Protein AF-A0A259RXE6-F1 (afdb_monomer_lite)

Secondary structure (DSSP, 8-state):
------------TTSHHHHHHHHHHHHHHHHHHHHHHHHHHHHHHHHTTPPPP-TT-SSSTTHHHHHHHHTT-HHHHHHHHHHHHHHHHHHHHHHHH-SS--TT----

Structure (mmCIF, N/CA/C/O backbone):
data_AF-A0A259RXE6-F1
#
_entry.id   AF-A0A259RXE6-F1
#
loop_
_atom_site.group_PDB
_atom_site.id
_atom_site.type_symbol
_atom_site.label_atom_id
_atom_site.label_alt_id
_atom_site.label_comp_id
_atom_site.label_asym_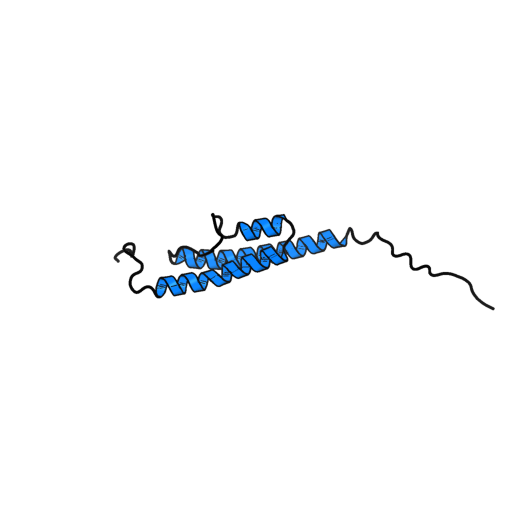id
_atom_site.label_entity_id
_atom_site.label_seq_id
_atom_site.pdbx_PDB_ins_code
_atom_site.Cartn_x
_atom_site.Cartn_y
_atom_site.Cartn_z
_atom_site.occupancy
_atom_site.B_iso_or_equiv
_atom_site.auth_seq_id
_atom_site.auth_comp_id
_atom_site.auth_asym_id
_atom_site.auth_atom_id
_atom_site.pdbx_PDB_model_num
ATOM 1 N N . MET A 1 1 ? -47.428 -21.123 48.544 1.00 36.59 1 MET A N 1
ATOM 2 C CA . MET A 1 1 ? -45.957 -21.264 48.472 1.00 36.59 1 MET A CA 1
ATOM 3 C C . MET A 1 1 ? -45.456 -20.506 47.251 1.00 36.59 1 MET A C 1
ATOM 5 O O . MET A 1 1 ? -45.960 -20.803 46.186 1.00 36.59 1 MET A O 1
ATOM 9 N N . LYS A 1 2 ? -44.474 -19.607 47.454 1.00 42.25 2 LYS A N 1
ATOM 10 C CA . LYS A 1 2 ? -43.408 -19.147 46.527 1.00 42.25 2 LYS A CA 1
ATOM 11 C C . LYS A 1 2 ? -43.823 -18.540 45.168 1.00 42.25 2 LYS A C 1
ATOM 13 O O . LYS A 1 2 ? -44.620 -19.120 44.464 1.00 42.25 2 LYS A O 1
ATOM 18 N N . LYS A 1 3 ? -43.256 -17.463 44.623 1.00 45.41 3 LYS A N 1
ATOM 19 C CA . LYS A 1 3 ? -42.271 -16.410 44.958 1.00 45.41 3 LYS A CA 1
ATOM 20 C C . LYS A 1 3 ? -42.403 -15.459 43.741 1.00 45.41 3 LYS A C 1
ATOM 22 O O . LYS A 1 3 ? -42.424 -15.930 42.616 1.00 45.41 3 LYS A O 1
ATOM 27 N N . ALA A 1 4 ? -42.789 -14.203 43.925 1.00 47.50 4 ALA A N 1
ATOM 28 C CA . ALA A 1 4 ? -41.894 -13.049 43.849 1.00 47.50 4 ALA A CA 1
ATOM 29 C C . ALA A 1 4 ? -41.059 -12.908 42.552 1.00 47.50 4 ALA A C 1
ATOM 31 O O . ALA A 1 4 ? -40.112 -13.649 42.333 1.00 47.50 4 ALA A O 1
ATOM 32 N N . HIS A 1 5 ? -41.348 -11.803 41.853 1.00 41.44 5 HIS A N 1
ATOM 33 C CA . HIS A 1 5 ? -40.385 -10.803 41.371 1.00 41.44 5 HIS A CA 1
ATOM 34 C C . HIS A 1 5 ? -39.645 -11.017 40.038 1.00 41.44 5 HIS A C 1
ATOM 36 O O . HIS A 1 5 ? -38.713 -11.799 39.928 1.00 41.44 5 HIS A O 1
ATOM 42 N N . LYS A 1 6 ? -40.025 -10.130 39.101 1.00 53.88 6 LYS A N 1
ATOM 43 C CA . LYS A 1 6 ? -39.173 -9.219 38.316 1.00 53.88 6 LYS A CA 1
ATOM 44 C C . LYS A 1 6 ? -37.916 -9.815 37.684 1.00 53.88 6 LYS A C 1
ATOM 46 O O . LYS A 1 6 ? -36.922 -9.989 38.374 1.00 53.88 6 LYS A O 1
ATOM 51 N N . ILE A 1 7 ? -37.881 -9.815 36.353 1.00 49.72 7 ILE A N 1
ATOM 52 C CA . ILE A 1 7 ? -36.694 -9.336 35.636 1.00 49.72 7 ILE A CA 1
ATOM 53 C C . ILE A 1 7 ? -37.185 -8.436 34.502 1.00 49.72 7 ILE A C 1
ATOM 55 O O . ILE A 1 7 ? -37.546 -8.888 33.422 1.00 49.72 7 ILE A O 1
ATOM 59 N N . ALA A 1 8 ? -37.265 -7.140 34.804 1.00 44.62 8 ALA A N 1
ATOM 60 C CA . ALA A 1 8 ? -37.221 -6.118 33.778 1.00 44.62 8 ALA A CA 1
ATOM 61 C C . ALA A 1 8 ? -35.829 -6.208 33.153 1.00 44.62 8 ALA A C 1
ATOM 63 O O . ALA A 1 8 ? -34.828 -6.003 33.843 1.00 44.62 8 ALA A O 1
ATOM 64 N N . THR A 1 9 ? -35.771 -6.569 31.877 1.00 45.09 9 THR A N 1
ATOM 65 C CA . THR A 1 9 ? -34.549 -6.560 31.077 1.00 45.09 9 THR A CA 1
ATOM 66 C C . THR A 1 9 ? -34.124 -5.107 30.884 1.00 45.09 9 THR A C 1
ATOM 68 O O . THR A 1 9 ? -34.439 -4.468 29.885 1.00 45.09 9 THR A O 1
ATOM 71 N N . ALA A 1 10 ? -33.463 -4.545 31.894 1.00 45.50 10 ALA A N 1
ATOM 72 C CA . ALA A 1 10 ? -32.737 -3.298 31.769 1.00 45.50 10 ALA A CA 1
ATOM 73 C C . ALA A 1 10 ? -31.524 -3.587 30.881 1.00 45.50 10 ALA A C 1
ATOM 75 O O . ALA A 1 10 ? -30.538 -4.165 31.332 1.00 45.50 10 ALA A O 1
ATOM 76 N N . VAL A 1 11 ? -31.623 -3.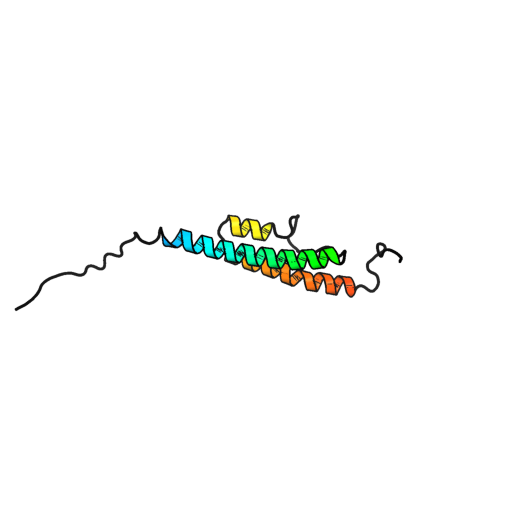228 29.600 1.00 44.50 11 VAL A N 1
ATOM 77 C CA . VAL A 1 11 ? -30.459 -3.113 28.723 1.00 44.50 11 VAL A CA 1
ATOM 78 C C . VAL A 1 11 ? -29.615 -1.979 29.293 1.00 44.50 11 VAL A C 1
ATOM 80 O O . VAL A 1 11 ? -29.882 -0.797 29.084 1.00 44.50 11 VAL A O 1
ATOM 83 N N . THR A 1 12 ? -28.636 -2.351 30.107 1.00 45.03 12 THR A N 1
ATOM 84 C CA . THR A 1 12 ? -27.602 -1.471 30.632 1.00 45.03 12 THR A CA 1
ATOM 85 C C . THR A 1 12 ? -26.777 -0.954 29.457 1.00 45.03 12 THR A C 1
ATOM 87 O O . THR A 1 12 ? -25.848 -1.601 28.985 1.00 45.03 12 THR A O 1
ATOM 90 N N . ALA A 1 13 ? -27.119 0.243 28.985 1.00 45.00 13 ALA A N 1
ATOM 91 C CA . ALA A 1 13 ? -26.387 1.011 27.981 1.00 45.00 13 ALA A CA 1
ATOM 92 C C . ALA A 1 13 ? -25.045 1.565 28.521 1.00 45.00 13 ALA A C 1
ATOM 94 O O . ALA A 1 13 ? -24.746 2.744 28.358 1.00 45.00 13 ALA A O 1
ATOM 95 N N . ALA A 1 14 ? -24.245 0.736 29.202 1.00 44.75 14 ALA A N 1
ATOM 96 C CA . ALA A 1 14 ? -23.018 1.168 29.882 1.00 44.75 14 ALA A CA 1
ATOM 97 C C . ALA A 1 14 ? -21.752 0.371 29.514 1.00 44.75 14 ALA A C 1
ATOM 99 O O . ALA A 1 14 ? -20.663 0.748 29.932 1.00 44.75 14 ALA A O 1
ATOM 100 N N . THR A 1 15 ? -21.834 -0.686 28.700 1.00 46.34 15 THR A N 1
ATOM 101 C CA . THR A 1 15 ? -20.649 -1.459 28.268 1.00 46.34 15 THR A CA 1
ATOM 102 C C . THR A 1 15 ? -20.107 -1.085 26.887 1.00 46.34 15 THR A C 1
ATOM 104 O O . THR A 1 15 ? -19.048 -1.580 26.507 1.00 46.34 15 THR A O 1
ATOM 107 N N . LEU A 1 16 ? -20.754 -0.178 26.143 1.00 43.22 16 LEU A N 1
ATOM 108 C CA . LEU A 1 16 ? -20.294 0.178 24.793 1.00 43.22 16 LEU A CA 1
ATOM 109 C C . LEU A 1 16 ? -18.953 0.933 24.766 1.00 43.22 16 LEU A C 1
ATOM 111 O O . LEU A 1 16 ? -18.282 0.906 23.744 1.00 43.22 16 LEU A O 1
ATOM 115 N N . PHE A 1 17 ? -18.519 1.564 25.861 1.00 46.03 17 PHE A N 1
ATOM 116 C CA . PHE A 1 17 ? -17.337 2.439 25.833 1.00 46.03 17 PHE A CA 1
ATOM 117 C C . PHE A 1 17 ? -15.993 1.741 26.084 1.00 46.03 17 PHE A C 1
ATOM 119 O O . PHE A 1 17 ? -14.957 2.309 25.755 1.00 46.03 17 PHE A O 1
ATOM 126 N N . VAL A 1 18 ? -15.972 0.509 26.607 1.00 46.81 18 VAL A N 1
ATOM 127 C CA . VAL A 1 18 ? -14.706 -0.223 26.844 1.00 46.81 18 VAL A CA 1
ATOM 128 C C . VAL A 1 18 ? -14.304 -1.073 25.630 1.00 46.81 18 VAL A C 1
ATOM 130 O O . VAL A 1 18 ? -13.119 -1.258 25.365 1.00 46.81 18 VAL A O 1
ATOM 133 N N . GLY A 1 19 ? -15.276 -1.550 24.844 1.00 45.84 19 GLY A N 1
ATOM 134 C CA . GLY A 1 19 ? -15.018 -2.401 23.675 1.00 45.84 19 GLY A CA 1
ATOM 135 C C . GLY A 1 19 ? -14.464 -1.660 22.453 1.00 45.84 19 GLY A C 1
ATOM 136 O O . GLY A 1 19 ? -13.715 -2.245 21.672 1.00 45.84 19 GLY A O 1
ATOM 137 N N . ILE A 1 20 ? -14.781 -0.370 22.300 1.00 53.16 20 ILE A N 1
ATOM 138 C CA . ILE A 1 20 ? -14.388 0.423 21.121 1.00 53.16 20 ILE A CA 1
ATOM 139 C C . ILE A 1 20 ? -12.866 0.635 21.079 1.00 53.16 20 ILE A C 1
ATOM 141 O O . ILE A 1 20 ? -12.255 0.566 20.014 1.00 53.16 20 ILE A O 1
ATOM 145 N N . SER A 1 21 ? -12.231 0.830 22.236 1.00 51.16 21 SER A N 1
ATOM 146 C CA . SER A 1 21 ? -10.787 1.077 22.330 1.00 51.16 21 SER A CA 1
ATOM 147 C C . SER A 1 21 ? -9.951 -0.151 21.948 1.00 51.16 21 SER A C 1
ATOM 149 O O . SER A 1 21 ? -8.926 -0.015 21.287 1.00 51.16 21 SER A O 1
ATOM 151 N N . ALA A 1 22 ? -10.397 -1.356 22.325 1.00 56.66 22 ALA A N 1
ATOM 152 C CA . ALA A 1 22 ? -9.708 -2.605 21.991 1.00 56.66 22 ALA A CA 1
ATOM 153 C C . ALA A 1 22 ? -9.916 -3.016 20.522 1.00 56.66 22 ALA A C 1
ATOM 155 O O . ALA A 1 22 ? -8.978 -3.492 19.884 1.00 56.66 22 ALA A O 1
ATOM 156 N N . ALA A 1 23 ? -11.113 -2.786 19.970 1.00 60.41 23 ALA A N 1
ATOM 157 C CA . ALA A 1 23 ? -11.402 -3.047 18.561 1.00 60.41 23 ALA A CA 1
ATOM 158 C C . ALA A 1 23 ? -10.570 -2.145 17.631 1.00 60.41 23 ALA A C 1
ATOM 160 O O . ALA A 1 23 ? -9.930 -2.646 16.713 1.00 60.41 23 ALA A O 1
ATOM 161 N N . ASN A 1 24 ? -10.479 -0.842 17.926 1.00 61.22 24 ASN A N 1
ATOM 162 C CA . ASN A 1 24 ? -9.675 0.087 17.123 1.00 61.22 24 ASN A CA 1
ATOM 163 C C . ASN A 1 24 ? -8.169 -0.220 17.166 1.00 61.22 24 ASN A C 1
ATOM 165 O O . ASN A 1 24 ? -7.481 -0.040 16.165 1.00 61.22 24 ASN A O 1
ATOM 169 N N . ALA A 1 25 ? -7.643 -0.712 18.293 1.00 68.69 25 ALA A N 1
ATOM 170 C CA . ALA A 1 25 ? -6.233 -1.093 18.390 1.00 68.69 25 ALA A CA 1
ATOM 171 C C . ALA A 1 25 ? -5.895 -2.326 17.530 1.00 68.69 25 ALA A C 1
ATOM 173 O O . ALA A 1 25 ? -4.851 -2.349 16.877 1.00 68.69 25 ALA A O 1
ATOM 174 N N . ALA A 1 26 ? -6.783 -3.327 17.493 1.00 75.62 26 ALA A N 1
ATOM 175 C CA . ALA A 1 26 ? -6.627 -4.493 16.625 1.00 75.62 26 ALA A CA 1
ATOM 176 C C . ALA A 1 26 ? -6.715 -4.101 15.140 1.00 75.62 26 ALA A C 1
ATOM 178 O O . ALA A 1 26 ? -5.827 -4.447 14.362 1.00 75.62 26 ALA A O 1
ATOM 179 N N . SER A 1 27 ? -7.711 -3.291 14.769 1.00 83.12 27 SER A N 1
ATOM 180 C CA . SER A 1 27 ? -7.887 -2.810 13.394 1.00 83.12 27 SER A CA 1
ATOM 181 C C . SER A 1 27 ? -6.724 -1.937 12.907 1.00 83.12 27 SER A C 1
ATOM 183 O O . SER A 1 27 ? -6.326 -2.038 11.747 1.00 83.12 27 SER A O 1
ATOM 185 N N . MET A 1 28 ? -6.124 -1.129 13.788 1.00 86.94 28 MET A N 1
ATOM 186 C CA . MET A 1 28 ? -4.912 -0.367 13.471 1.00 86.94 28 MET A CA 1
ATOM 187 C C . MET A 1 28 ? -3.706 -1.288 13.237 1.00 86.94 28 MET A C 1
ATOM 189 O O . MET A 1 28 ? -2.938 -1.068 12.305 1.00 86.94 28 MET A O 1
ATOM 193 N N . ALA A 1 29 ? -3.537 -2.340 14.043 1.00 90.31 29 ALA A N 1
ATOM 194 C CA . ALA A 1 29 ? -2.455 -3.305 13.848 1.00 90.31 29 ALA A CA 1
ATOM 195 C C . ALA A 1 29 ? -2.606 -4.081 12.526 1.00 90.31 29 ALA A C 1
ATOM 197 O O . ALA A 1 29 ? -1.623 -4.274 11.803 1.00 90.31 29 ALA A O 1
ATOM 198 N N . ASP A 1 30 ? -3.831 -4.480 12.180 1.00 91.69 30 ASP A N 1
ATOM 199 C CA . ASP A 1 30 ? -4.135 -5.119 10.897 1.00 91.69 30 ASP A CA 1
ATOM 200 C C . ASP A 1 30 ? -3.893 -4.165 9.722 1.00 91.69 30 ASP A C 1
ATOM 202 O O . ASP A 1 30 ? -3.324 -4.566 8.698 1.00 91.69 30 ASP A O 1
ATOM 206 N N . TYR A 1 31 ? -4.240 -2.885 9.890 1.00 92.94 31 TYR A N 1
ATOM 207 C CA . TYR A 1 31 ? -3.925 -1.845 8.920 1.00 92.94 31 TYR A CA 1
ATOM 208 C C . TYR A 1 31 ? -2.416 -1.682 8.711 1.00 92.94 31 TYR A C 1
ATOM 210 O O . TYR A 1 31 ? -1.950 -1.757 7.573 1.00 92.94 31 TYR A O 1
ATOM 218 N N . GLU A 1 32 ? -1.635 -1.531 9.779 1.00 93.06 32 GLU A N 1
ATOM 219 C CA . GLU A 1 32 ? -0.176 -1.391 9.692 1.00 93.06 32 GLU A CA 1
ATOM 220 C C . GLU A 1 32 ? 0.479 -2.615 9.033 1.00 93.06 32 GLU A C 1
ATOM 222 O O . GLU A 1 32 ? 1.402 -2.479 8.223 1.00 93.06 32 GLU A O 1
ATOM 227 N N . LYS A 1 33 ? -0.042 -3.822 9.285 1.00 93.62 33 LYS A N 1
ATOM 228 C CA . LYS A 1 33 ? 0.410 -5.044 8.606 1.00 93.62 33 LYS A CA 1
ATOM 229 C C . LYS A 1 33 ? 0.122 -5.006 7.102 1.00 93.62 33 LYS A C 1
ATOM 231 O O . LYS A 1 33 ? 1.007 -5.333 6.306 1.00 93.62 33 LYS A O 1
ATOM 236 N N . ALA A 1 34 ? -1.081 -4.594 6.701 1.00 92.81 34 ALA A N 1
ATOM 237 C CA . ALA A 1 34 ? -1.449 -4.445 5.292 1.00 92.81 34 ALA A CA 1
ATOM 238 C C . ALA A 1 34 ? -0.621 -3.345 4.601 1.00 92.81 34 ALA A C 1
ATOM 240 O O . ALA A 1 34 ? -0.119 -3.542 3.492 1.00 92.81 34 ALA A O 1
ATOM 241 N N . LYS A 1 35 ? -0.401 -2.218 5.285 1.00 93.44 35 LYS A N 1
ATOM 242 C CA . LYS A 1 35 ? 0.446 -1.108 4.836 1.00 93.44 35 LYS A CA 1
ATOM 243 C C . LYS A 1 35 ? 1.890 -1.556 4.617 1.00 93.44 35 LYS A C 1
ATOM 245 O O . LYS A 1 35 ? 2.469 -1.261 3.571 1.00 93.44 35 LYS A O 1
ATOM 250 N N . ALA A 1 36 ? 2.462 -2.305 5.558 1.00 94.31 36 ALA A N 1
ATOM 251 C CA . ALA A 1 36 ? 3.810 -2.849 5.437 1.00 94.31 36 ALA A CA 1
ATOM 252 C C . ALA A 1 36 ? 3.934 -3.820 4.252 1.00 94.31 36 ALA A C 1
ATOM 254 O O . ALA A 1 36 ? 4.899 -3.732 3.491 1.00 94.31 36 ALA A O 1
ATOM 255 N N . ALA A 1 37 ? 2.947 -4.701 4.053 1.00 93.75 37 ALA A N 1
ATOM 256 C CA . ALA A 1 37 ? 2.913 -5.612 2.910 1.00 93.75 37 ALA A CA 1
ATOM 257 C C . ALA A 1 37 ? 2.820 -4.853 1.573 1.00 93.75 37 ALA A C 1
ATOM 259 O O . ALA A 1 37 ? 3.584 -5.135 0.650 1.00 93.75 37 ALA A O 1
ATOM 260 N N . ALA A 1 38 ? 1.955 -3.839 1.487 1.00 93.31 38 ALA A N 1
ATOM 261 C CA . ALA A 1 38 ? 1.838 -2.994 0.302 1.00 93.31 38 ALA A CA 1
ATOM 262 C C . ALA A 1 38 ? 3.139 -2.235 0.005 1.00 93.31 38 ALA A C 1
ATOM 264 O O . ALA A 1 38 ? 3.606 -2.231 -1.133 1.00 93.31 38 ALA A O 1
ATOM 265 N N . MET A 1 39 ? 3.772 -1.652 1.028 1.00 93.00 39 MET A N 1
ATOM 266 C CA . MET A 1 39 ? 5.069 -0.986 0.884 1.00 93.00 39 MET A CA 1
ATOM 267 C C . MET A 1 39 ? 6.188 -1.947 0.485 1.00 93.00 39 MET A C 1
ATOM 269 O O . MET A 1 39 ? 7.105 -1.537 -0.223 1.00 93.00 39 MET A O 1
ATOM 273 N N . ALA A 1 40 ? 6.145 -3.208 0.920 1.00 94.19 40 ALA A N 1
ATOM 274 C CA . ALA A 1 40 ? 7.116 -4.209 0.494 1.00 94.19 40 ALA A CA 1
ATOM 275 C C . ALA A 1 40 ? 7.008 -4.478 -1.013 1.00 94.19 40 ALA A C 1
ATOM 277 O O . ALA A 1 40 ? 8.032 -4.506 -1.692 1.00 94.19 40 ALA A O 1
ATOM 278 N N . GLU A 1 41 ? 5.792 -4.607 -1.549 1.00 92.69 41 GLU A N 1
ATOM 279 C CA . GLU A 1 41 ? 5.583 -4.734 -2.995 1.00 92.69 41 GLU A CA 1
ATOM 280 C C . GLU A 1 41 ? 6.010 -3.468 -3.746 1.00 92.69 41 GLU A C 1
ATOM 282 O O . GLU A 1 41 ? 6.739 -3.562 -4.727 1.00 92.69 41 GLU A O 1
ATOM 287 N N . VAL A 1 42 ? 5.660 -2.278 -3.248 1.00 91.62 42 VAL A N 1
ATOM 288 C CA . VAL A 1 42 ? 6.099 -0.997 -3.836 1.00 91.62 42 VAL A CA 1
ATOM 289 C C . VAL A 1 42 ? 7.625 -0.920 -3.912 1.00 91.62 42 VAL A C 1
ATOM 291 O O . VAL A 1 42 ? 8.170 -0.637 -4.976 1.00 91.62 42 VAL A O 1
ATOM 294 N N . LYS A 1 43 ? 8.324 -1.263 -2.824 1.00 92.44 43 LYS A N 1
ATOM 295 C CA . LYS A 1 43 ? 9.793 -1.281 -2.784 1.00 92.44 43 LYS A CA 1
ATOM 296 C C . LYS A 1 43 ? 10.402 -2.301 -3.743 1.00 92.44 43 LYS A C 1
ATOM 298 O O . LYS A 1 43 ? 11.468 -2.032 -4.285 1.00 92.44 43 LYS A O 1
ATOM 303 N N . LYS A 1 44 ? 9.762 -3.457 -3.965 1.00 91.06 44 LYS A N 1
ATOM 304 C CA . LYS A 1 44 ? 10.223 -4.428 -4.975 1.00 91.06 44 LYS A CA 1
ATOM 305 C C . LYS A 1 44 ? 10.177 -3.817 -6.376 1.00 91.06 44 LYS A C 1
ATOM 307 O O . LYS A 1 44 ? 11.147 -3.945 -7.112 1.00 91.06 44 LYS A O 1
ATOM 312 N N . VAL A 1 45 ? 9.091 -3.120 -6.717 1.00 87.56 45 VAL A N 1
ATOM 313 C CA . VAL A 1 45 ? 8.946 -2.438 -8.016 1.00 87.56 45 VAL A CA 1
ATOM 314 C C . VAL A 1 45 ? 9.979 -1.322 -8.170 1.00 87.56 45 VAL A C 1
ATOM 316 O O . VAL A 1 45 ? 10.673 -1.266 -9.184 1.00 87.56 45 VAL A O 1
ATOM 319 N N . GLU A 1 46 ? 10.153 -0.492 -7.139 1.00 87.88 46 GLU A N 1
ATOM 320 C CA . GLU A 1 46 ? 11.161 0.576 -7.126 1.00 87.88 46 GLU A CA 1
ATOM 321 C C . GLU A 1 46 ? 12.594 0.031 -7.244 1.00 87.88 46 GLU A C 1
ATOM 323 O O . GLU A 1 46 ? 13.414 0.613 -7.953 1.00 87.88 46 GLU A O 1
ATOM 328 N N . ALA A 1 47 ? 12.899 -1.107 -6.609 1.00 88.44 47 ALA A N 1
ATOM 329 C CA . ALA A 1 47 ? 14.203 -1.767 -6.705 1.00 88.44 47 ALA A CA 1
ATOM 330 C C . ALA A 1 47 ? 14.506 -2.301 -8.117 1.00 88.44 47 ALA A C 1
ATOM 332 O O . ALA A 1 47 ? 15.672 -2.385 -8.500 1.00 88.44 47 ALA A O 1
ATOM 333 N N . GLU A 1 48 ? 13.478 -2.618 -8.910 1.00 82.75 48 GLU A N 1
ATOM 334 C CA . GLU A 1 48 ? 13.626 -2.938 -10.336 1.00 82.75 48 GLU A CA 1
ATOM 335 C C . GLU A 1 48 ? 13.796 -1.681 -11.218 1.00 82.75 48 GLU A C 1
ATOM 337 O O . GLU A 1 48 ? 13.932 -1.797 -12.437 1.00 82.75 48 GLU A O 1
ATOM 342 N N . GLY A 1 49 ? 13.801 -0.476 -10.631 1.00 82.38 49 GLY A N 1
ATOM 343 C CA . GLY A 1 49 ? 13.844 0.797 -11.357 1.00 82.38 49 GLY A CA 1
ATOM 344 C C . GLY A 1 49 ? 12.515 1.160 -12.025 1.00 82.38 49 GLY A C 1
ATOM 345 O O . GLY A 1 49 ? 12.481 2.019 -12.905 1.00 82.38 49 GLY A O 1
ATOM 346 N N . ILE A 1 50 ? 11.425 0.496 -11.633 1.00 82.81 50 ILE A N 1
ATOM 347 C CA . ILE A 1 50 ? 10.086 0.685 -12.188 1.00 82.81 50 ILE A CA 1
ATOM 348 C C . ILE A 1 50 ? 9.321 1.645 -11.274 1.00 82.81 50 ILE A C 1
ATOM 350 O O . ILE A 1 50 ? 9.412 1.572 -10.049 1.00 82.81 50 ILE A O 1
ATOM 354 N N . ALA A 1 51 ? 8.547 2.559 -11.858 1.00 84.12 51 ALA A N 1
ATOM 355 C CA . ALA A 1 51 ? 7.674 3.424 -11.076 1.00 84.12 51 ALA A CA 1
ATOM 356 C C . ALA A 1 51 ? 6.482 2.609 -10.529 1.00 84.12 51 ALA A C 1
ATOM 358 O O . ALA A 1 51 ? 5.737 2.027 -11.324 1.00 84.12 51 ALA A O 1
ATOM 359 N N . PRO A 1 52 ? 6.264 2.567 -9.203 1.00 85.06 52 PRO A N 1
ATOM 360 C CA . PRO A 1 52 ? 5.135 1.858 -8.620 1.00 85.06 52 PRO A CA 1
ATOM 361 C C . PRO A 1 52 ? 3.809 2.506 -9.035 1.00 85.06 52 PRO A C 1
ATOM 363 O O . PRO A 1 52 ? 3.699 3.730 -9.159 1.00 85.06 52 PRO A O 1
ATOM 366 N N . TRP A 1 53 ? 2.784 1.683 -9.259 1.00 82.25 53 TRP A N 1
ATOM 367 C CA . TRP A 1 53 ? 1.524 2.133 -9.854 1.00 82.25 53 TRP A CA 1
ATOM 368 C C . TRP A 1 53 ? 0.408 2.282 -8.820 1.00 82.25 53 TRP A C 1
ATOM 370 O O . TRP A 1 53 ? 0.110 1.360 -8.062 1.00 82.25 53 TRP A O 1
ATOM 380 N N . ASN A 1 54 ? -0.255 3.439 -8.822 1.00 82.25 54 ASN A N 1
ATOM 381 C CA . ASN A 1 54 ? -1.542 3.649 -8.165 1.00 82.25 54 ASN A CA 1
ATOM 382 C C . ASN A 1 54 ? -2.345 4.699 -8.957 1.00 82.25 54 ASN A C 1
ATOM 384 O O . ASN A 1 54 ? -1.896 5.842 -9.061 1.00 82.25 54 ASN A O 1
ATOM 388 N N . PRO A 1 55 ? -3.543 4.364 -9.472 1.00 76.00 55 PRO A N 1
ATOM 389 C CA . PRO A 1 55 ? -4.335 5.265 -10.311 1.00 76.00 55 PRO A CA 1
ATOM 390 C C . PRO A 1 55 ? -4.866 6.509 -9.582 1.00 76.00 55 PRO A C 1
ATOM 392 O O . PRO A 1 55 ? -5.259 7.468 -10.239 1.00 76.00 55 PRO A O 1
ATOM 395 N N . LYS A 1 56 ? -4.901 6.511 -8.243 1.00 73.69 56 LYS A N 1
ATOM 396 C CA . LYS A 1 56 ? -5.376 7.653 -7.443 1.00 73.69 56 LYS A CA 1
ATOM 397 C C . LYS A 1 56 ? -4.257 8.387 -6.696 1.00 73.69 56 LY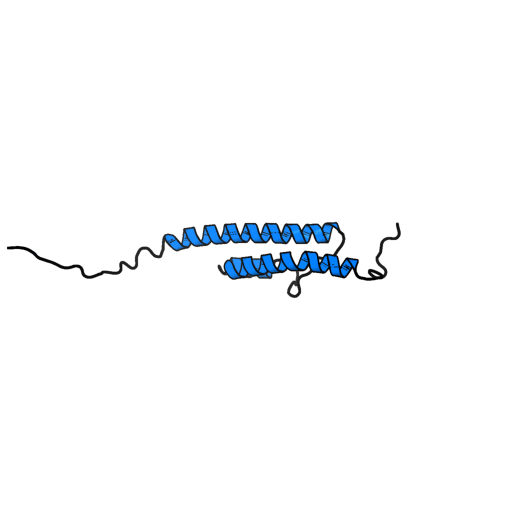S A C 1
ATOM 399 O O . LYS A 1 56 ? -4.557 9.271 -5.899 1.00 73.69 56 LYS A O 1
ATOM 404 N N . ALA A 1 57 ? -2.987 8.025 -6.897 1.00 70.44 57 ALA A N 1
ATOM 405 C CA . ALA A 1 57 ? -1.891 8.636 -6.148 1.00 70.44 57 ALA A CA 1
ATOM 406 C C . ALA A 1 57 ? -1.557 10.045 -6.658 1.00 70.44 57 ALA A C 1
ATOM 408 O O . ALA A 1 57 ? -1.251 10.230 -7.834 1.00 70.44 57 ALA A O 1
ATOM 409 N N . LYS A 1 58 ? -1.507 11.018 -5.739 1.00 63.56 58 LYS A N 1
ATOM 410 C CA . LYS A 1 58 ? -0.806 12.305 -5.927 1.00 63.56 58 LYS A CA 1
ATOM 411 C C . LYS A 1 58 ? 0.586 12.334 -5.263 1.00 63.56 58 LYS A C 1
ATOM 413 O O . LYS A 1 58 ? 1.307 13.312 -5.419 1.00 63.56 58 LYS A O 1
ATOM 418 N N . LYS A 1 59 ? 0.989 11.197 -4.670 1.00 73.81 59 LYS A N 1
ATOM 419 C CA . LYS A 1 59 ? 2.101 10.954 -3.727 1.00 73.81 59 LYS A CA 1
ATOM 420 C C . LYS A 1 59 ? 1.812 11.504 -2.320 1.00 73.81 59 LYS A C 1
ATOM 422 O O . LYS A 1 59 ? 1.535 12.695 -2.224 1.00 73.81 59 LYS A O 1
ATOM 427 N N . PRO A 1 60 ? 1.989 10.695 -1.247 1.00 82.62 60 PRO A N 1
ATOM 428 C CA . PRO A 1 60 ? 2.473 9.295 -1.191 1.00 82.62 60 PRO A CA 1
ATOM 429 C C . PRO A 1 60 ? 1.553 8.237 -1.830 1.00 82.62 60 PRO A C 1
ATOM 431 O O . PRO A 1 60 ? 0.353 8.448 -1.973 1.00 82.62 60 PRO A O 1
ATOM 434 N N . ILE A 1 61 ? 2.098 7.075 -2.227 1.00 86.44 61 ILE A N 1
ATOM 435 C CA . ILE A 1 61 ? 1.305 6.045 -2.929 1.00 86.44 61 ILE A CA 1
ATOM 436 C C . ILE A 1 61 ? 0.190 5.463 -2.049 1.00 86.44 61 ILE A C 1
ATOM 438 O O . ILE A 1 61 ? -0.871 5.150 -2.569 1.00 86.44 61 ILE A O 1
ATOM 442 N N . LEU A 1 62 ? 0.379 5.389 -0.730 1.00 90.00 62 LEU A N 1
ATOM 443 C CA . LEU A 1 62 ? -0.623 4.906 0.230 1.00 90.00 62 LEU A CA 1
ATOM 444 C C . LEU A 1 62 ? -1.460 6.024 0.872 1.00 90.00 62 LEU A C 1
ATOM 446 O O . LEU A 1 62 ? -2.279 5.723 1.729 1.00 90.00 62 LEU A O 1
ATOM 450 N N . GLU A 1 63 ? -1.337 7.282 0.432 1.00 91.31 63 GLU A N 1
ATOM 451 C CA . GLU A 1 63 ? -1.987 8.440 1.077 1.00 91.31 63 GLU A CA 1
ATOM 452 C C . GLU A 1 63 ? -3.497 8.250 1.285 1.00 91.31 63 GLU A C 1
ATOM 454 O O . GLU A 1 63 ? -4.023 8.514 2.360 1.00 91.31 63 GLU A O 1
ATOM 459 N N . HIS A 1 64 ? -4.208 7.734 0.279 1.00 90.44 64 HIS A N 1
ATOM 460 C CA . HIS A 1 64 ? -5.645 7.487 0.411 1.00 90.44 64 HIS A CA 1
ATOM 461 C C . HIS A 1 64 ? -5.964 6.409 1.457 1.00 90.44 64 HIS A C 1
ATOM 463 O O . HIS A 1 64 ? -6.967 6.508 2.154 1.00 90.44 64 HIS A O 1
ATOM 469 N N . SER A 1 65 ? -5.105 5.397 1.575 1.00 90.69 65 SER A N 1
ATOM 470 C CA . SER A 1 65 ? -5.225 4.367 2.604 1.00 90.69 65 SER A CA 1
ATOM 471 C C . SER A 1 65 ? -5.033 4.961 3.998 1.00 90.69 65 SER A C 1
ATOM 473 O O . SER A 1 65 ? -5.829 4.690 4.892 1.00 90.69 65 SER A O 1
ATOM 475 N N . ASP A 1 66 ? -4.015 5.812 4.158 1.00 92.06 66 ASP A N 1
ATOM 476 C CA . ASP A 1 66 ? -3.728 6.503 5.417 1.00 92.06 66 ASP A CA 1
ATOM 477 C C . ASP A 1 66 ? -4.905 7.406 5.824 1.00 92.06 66 ASP A C 1
ATOM 479 O O . ASP A 1 66 ? -5.380 7.326 6.952 1.00 92.06 66 ASP A O 1
ATOM 483 N N . GLN A 1 67 ? -5.475 8.161 4.879 1.00 92.75 67 GLN A N 1
ATOM 484 C CA . GLN A 1 67 ? -6.654 9.003 5.118 1.00 92.75 67 GLN A CA 1
ATOM 485 C C . GLN A 1 67 ? -7.905 8.216 5.540 1.00 92.75 67 GLN A C 1
ATOM 487 O O . GLN A 1 67 ? -8.771 8.770 6.219 1.00 92.75 67 GLN A O 1
ATOM 492 N N . LEU A 1 68 ? -8.063 6.965 5.096 1.00 92.25 68 LEU A N 1
ATOM 493 C CA . LEU A 1 68 ? -9.168 6.101 5.526 1.00 92.25 68 LEU A CA 1
ATOM 494 C C . LEU A 1 68 ? -8.938 5.616 6.963 1.00 92.25 68 LEU A C 1
ATOM 496 O O . LEU A 1 68 ? -9.842 5.728 7.791 1.00 92.25 68 LEU A O 1
ATOM 500 N N . ALA A 1 69 ? -7.715 5.188 7.285 1.00 91.81 69 ALA A N 1
ATOM 501 C CA . ALA A 1 69 ? -7.347 4.763 8.635 1.00 91.81 69 ALA A CA 1
ATOM 502 C C . ALA A 1 69 ? -7.464 5.908 9.657 1.00 91.81 69 ALA A C 1
ATOM 504 O O . ALA A 1 69 ? -8.014 5.711 10.738 1.00 91.81 69 ALA A O 1
ATOM 505 N N . GLU A 1 70 ? -7.043 7.125 9.300 1.00 90.88 70 GLU A N 1
ATOM 506 C CA . GLU A 1 70 ? -7.193 8.328 10.138 1.00 90.88 70 GLU A CA 1
ATOM 507 C C . GLU A 1 70 ? -8.660 8.660 10.453 1.00 90.88 70 GLU A C 1
ATOM 509 O O . GLU A 1 70 ? -8.965 9.206 11.512 1.00 90.88 70 GLU A O 1
ATOM 514 N N . LYS A 1 71 ? -9.586 8.302 9.555 1.00 91.38 71 LYS A N 1
ATOM 515 C CA . LYS A 1 71 ? -11.036 8.450 9.763 1.00 91.38 71 LYS A CA 1
ATOM 516 C C . LYS A 1 71 ? -11.649 7.301 10.572 1.00 91.38 71 LYS A C 1
ATOM 518 O O . LYS A 1 71 ? -12.855 7.320 10.811 1.00 91.38 71 LYS A O 1
ATOM 523 N N . GLY A 1 72 ? -10.851 6.311 10.972 1.00 87.88 72 GLY A N 1
ATOM 524 C CA . GLY A 1 72 ? -11.305 5.082 11.625 1.00 87.88 72 GLY A CA 1
ATOM 525 C C . GLY A 1 72 ? -11.897 4.043 10.667 1.00 87.88 72 GLY A C 1
ATOM 526 O O . GLY A 1 72 ? -12.394 3.017 11.124 1.00 87.88 72 GLY A O 1
ATOM 527 N N . ASP A 1 73 ? -11.844 4.274 9.350 1.00 92.69 73 ASP A N 1
ATOM 528 C CA . ASP A 1 73 ? -12.257 3.302 8.331 1.00 92.69 73 ASP A CA 1
ATOM 529 C C . ASP A 1 73 ? -11.097 2.348 8.016 1.00 92.69 73 ASP A C 1
ATOM 531 O O . ASP A 1 73 ? -10.442 2.418 6.970 1.00 92.69 73 ASP A O 1
ATOM 535 N N . PHE A 1 74 ? -10.809 1.465 8.971 1.00 91.50 74 PHE A N 1
ATOM 536 C CA . PHE A 1 74 ? -9.721 0.499 8.848 1.00 91.50 74 PHE A CA 1
ATOM 537 C C . PHE A 1 74 ? -9.996 -0.566 7.784 1.00 91.50 74 PHE A C 1
ATOM 539 O O . PHE A 1 74 ? -9.072 -0.952 7.073 1.00 91.50 74 PHE A O 1
ATOM 546 N N . ASP A 1 75 ? -11.248 -0.995 7.607 1.00 92.06 75 ASP A N 1
ATOM 547 C CA . ASP A 1 75 ? -11.615 -1.954 6.558 1.00 92.06 75 ASP A CA 1
ATOM 548 C C . ASP A 1 75 ? -11.368 -1.361 5.165 1.00 92.06 75 ASP A C 1
ATOM 550 O O . ASP A 1 75 ? -10.772 -2.012 4.295 1.00 92.06 75 ASP A O 1
ATOM 554 N N . GLY A 1 76 ? -11.769 -0.103 4.954 1.00 92.38 76 GLY A N 1
ATOM 555 C CA . GLY A 1 76 ? -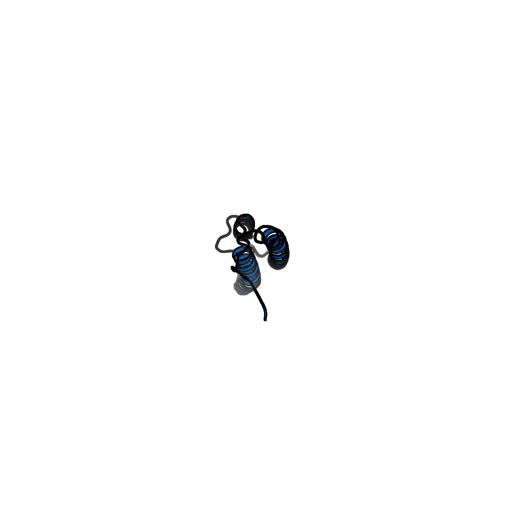11.482 0.646 3.736 1.00 92.38 76 GLY A CA 1
ATOM 556 C C . GLY A 1 76 ? -9.982 0.831 3.513 1.00 92.38 76 GLY A C 1
ATOM 557 O O . GLY A 1 76 ? -9.493 0.586 2.404 1.00 92.38 76 GLY A O 1
ATOM 558 N N . ALA A 1 77 ? -9.242 1.200 4.562 1.00 93.31 77 ALA A N 1
ATOM 559 C CA . ALA A 1 77 ? -7.792 1.364 4.513 1.00 93.31 77 ALA A CA 1
ATOM 560 C C . ALA A 1 77 ? -7.082 0.053 4.138 1.00 93.31 77 ALA A C 1
ATOM 562 O O . ALA A 1 77 ? -6.338 0.006 3.160 1.00 93.31 77 ALA A O 1
ATOM 563 N N . ILE A 1 78 ? -7.373 -1.048 4.836 1.00 93.69 78 ILE A N 1
ATOM 564 C CA . ILE A 1 78 ? -6.808 -2.377 4.559 1.00 93.69 78 ILE A CA 1
ATOM 565 C C . ILE A 1 78 ? -7.129 -2.810 3.127 1.00 93.69 78 ILE A C 1
ATOM 567 O O . ILE A 1 78 ? -6.242 -3.256 2.392 1.00 93.69 78 ILE A O 1
ATOM 571 N N . LYS A 1 79 ? -8.385 -2.651 2.694 1.00 94.25 79 LYS A N 1
ATOM 572 C CA . LYS A 1 79 ? -8.804 -2.989 1.329 1.00 94.25 79 LYS A CA 1
ATOM 573 C C . LYS A 1 79 ? -8.024 -2.185 0.291 1.00 94.25 79 LYS A C 1
ATOM 575 O O . LYS A 1 79 ? -7.609 -2.749 -0.723 1.00 94.25 79 LYS A O 1
ATOM 580 N N . TYR A 1 80 ? -7.803 -0.895 0.536 1.00 93.69 80 TYR A N 1
ATOM 581 C CA . TYR A 1 80 ? -7.058 -0.044 -0.382 1.00 93.69 80 TYR A CA 1
ATOM 582 C C . TYR A 1 80 ? -5.555 -0.360 -0.389 1.00 93.69 80 TYR A C 1
ATOM 584 O O . TYR A 1 80 ? -4.965 -0.450 -1.466 1.00 93.69 80 TYR A O 1
ATOM 592 N N . ALA A 1 81 ? -4.942 -0.612 0.770 1.00 93.31 81 ALA A N 1
ATOM 593 C CA . ALA A 1 81 ? -3.550 -1.051 0.867 1.00 93.31 81 ALA A CA 1
ATOM 594 C C . ALA A 1 81 ? -3.316 -2.366 0.101 1.00 93.31 81 ALA A C 1
ATOM 596 O O . ALA A 1 81 ? -2.405 -2.453 -0.725 1.00 93.31 81 ALA A O 1
ATOM 597 N N . ASN A 1 82 ? -4.191 -3.358 0.289 1.00 94.06 82 ASN A N 1
ATOM 598 C CA . ASN A 1 82 ? -4.133 -4.627 -0.443 1.00 94.06 82 ASN A CA 1
ATOM 599 C C . ASN A 1 82 ? -4.347 -4.441 -1.950 1.00 94.06 82 ASN A C 1
ATOM 601 O O . ASN A 1 82 ? -3.677 -5.087 -2.758 1.00 94.06 82 ASN A O 1
ATOM 605 N N . TYR A 1 83 ? -5.243 -3.532 -2.343 1.00 93.88 83 TYR A N 1
ATOM 606 C CA . TYR A 1 83 ? -5.410 -3.168 -3.745 1.00 93.88 83 TYR A CA 1
ATOM 607 C C . TYR A 1 83 ? -4.102 -2.620 -4.328 1.00 93.88 83 TYR A C 1
ATOM 609 O O . TYR A 1 83 ? -3.651 -3.130 -5.351 1.00 93.88 83 TYR A O 1
ATOM 617 N N . ILE A 1 84 ? -3.424 -1.684 -3.653 1.00 92.56 84 ILE A N 1
ATOM 618 C CA . ILE A 1 84 ? -2.118 -1.171 -4.106 1.00 92.56 84 ILE A CA 1
ATOM 619 C C . ILE A 1 84 ? -1.080 -2.285 -4.227 1.00 92.56 84 ILE A C 1
ATOM 621 O O . ILE A 1 84 ? -0.371 -2.329 -5.234 1.00 92.56 84 ILE A O 1
ATOM 625 N N . ALA A 1 85 ? -1.007 -3.191 -3.249 1.00 92.75 85 ALA A N 1
ATOM 626 C CA . ALA A 1 85 ? -0.108 -4.342 -3.312 1.00 92.75 85 ALA A CA 1
ATOM 627 C C . ALA A 1 85 ? -0.363 -5.180 -4.579 1.00 92.75 85 ALA A C 1
ATOM 629 O O . ALA A 1 85 ? 0.577 -5.545 -5.277 1.00 92.75 85 ALA A O 1
ATOM 630 N N . SER A 1 86 ? -1.633 -5.412 -4.932 1.00 93.06 86 SER A N 1
ATOM 631 C CA . SER A 1 86 ? -2.013 -6.192 -6.120 1.00 93.06 86 SER A CA 1
ATOM 632 C C . SER A 1 86 ? -1.682 -5.513 -7.457 1.00 93.06 86 SER A C 1
ATOM 634 O O . SER A 1 86 ? -1.482 -6.199 -8.459 1.00 93.06 86 SER A O 1
ATOM 636 N N . LEU A 1 87 ? -1.580 -4.180 -7.484 1.00 91.81 87 LEU A N 1
ATOM 637 C CA . LEU A 1 87 ? -1.225 -3.425 -8.690 1.00 91.81 87 LEU A CA 1
ATOM 638 C C . LEU A 1 87 ? 0.267 -3.511 -9.022 1.00 91.81 87 LEU A C 1
ATOM 640 O O . LEU A 1 87 ? 0.640 -3.407 -10.190 1.00 91.81 87 LEU A O 1
ATOM 644 N N . GLN A 1 88 ? 1.121 -3.705 -8.018 1.00 92.44 88 GLN A N 1
ATOM 645 C CA . GLN A 1 88 ? 2.572 -3.673 -8.192 1.00 92.44 88 GLN A CA 1
ATOM 646 C C . GLN A 1 88 ? 3.094 -4.792 -9.119 1.00 92.44 88 GLN A C 1
ATOM 648 O O . GLN A 1 88 ? 3.812 -4.474 -10.070 1.00 92.44 88 GLN A O 1
ATOM 653 N N . PRO A 1 89 ? 2.679 -6.070 -8.980 1.00 89.94 89 PRO A N 1
ATOM 654 C CA . PRO A 1 89 ? 3.040 -7.112 -9.945 1.00 89.94 89 PRO A CA 1
ATOM 655 C C . PRO A 1 89 ? 2.553 -6.827 -11.371 1.00 89.94 89 PRO A C 1
ATOM 657 O O . PRO A 1 89 ? 3.226 -7.188 -12.338 1.00 89.94 89 PRO A O 1
ATOM 660 N N . ILE A 1 90 ? 1.395 -6.172 -11.515 1.00 89.00 90 ILE A N 1
ATOM 661 C CA . ILE A 1 90 ? 0.849 -5.787 -12.823 1.00 89.00 90 ILE A CA 1
ATOM 662 C C . ILE A 1 90 ? 1.742 -4.716 -13.452 1.00 89.00 90 ILE A C 1
ATOM 664 O O . ILE A 1 90 ? 2.127 -4.862 -14.607 1.00 89.00 90 ILE A O 1
ATOM 668 N N . ALA A 1 91 ? 2.153 -3.701 -12.686 1.00 86.31 91 ALA A N 1
ATOM 669 C CA . ALA A 1 91 ? 3.079 -2.671 -13.155 1.00 86.31 91 ALA A CA 1
ATOM 670 C C . ALA A 1 91 ? 4.400 -3.272 -13.668 1.00 86.31 91 ALA A C 1
ATOM 672 O O . ALA A 1 91 ? 4.872 -2.904 -14.743 1.00 86.31 91 ALA A O 1
ATOM 673 N N . VAL A 1 92 ? 4.953 -4.257 -12.950 1.00 86.75 92 VAL A N 1
ATOM 674 C CA . VAL A 1 92 ? 6.166 -4.980 -13.370 1.00 86.75 92 VAL A CA 1
ATOM 675 C C . VAL A 1 92 ? 5.936 -5.762 -14.660 1.00 86.75 92 VAL A C 1
ATOM 677 O O . VAL A 1 92 ? 6.771 -5.716 -15.566 1.00 86.75 92 VAL A O 1
ATOM 680 N N . LYS A 1 93 ? 4.814 -6.485 -14.760 1.00 87.94 93 LYS A N 1
ATOM 681 C CA . LYS A 1 93 ? 4.463 -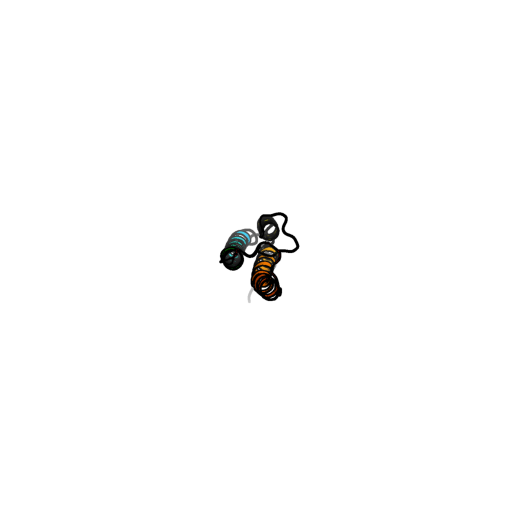7.263 -15.955 1.00 87.94 93 LYS A CA 1
ATOM 682 C C . LYS A 1 93 ? 4.317 -6.360 -17.177 1.00 87.94 93 LYS A C 1
ATOM 684 O O . LYS A 1 93 ? 4.922 -6.647 -18.207 1.00 87.94 93 LYS A O 1
ATOM 689 N N . GLU A 1 94 ? 3.558 -5.276 -17.049 1.00 85.69 94 GLU A N 1
ATOM 690 C CA . GLU A 1 94 ? 3.336 -4.317 -18.129 1.00 85.69 94 GLU A CA 1
ATOM 691 C C . GLU A 1 94 ? 4.655 -3.675 -18.559 1.00 85.69 94 GLU A C 1
ATOM 693 O O . GLU A 1 94 ? 4.981 -3.709 -19.744 1.00 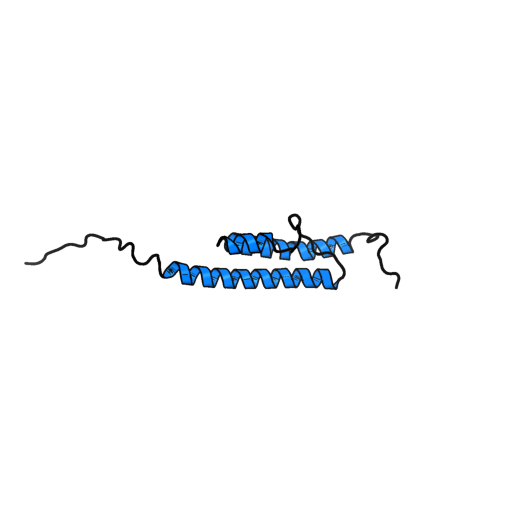85.69 94 GLU A O 1
ATOM 698 N N . TRP A 1 95 ? 5.477 -3.206 -17.614 1.00 83.00 95 TRP A N 1
ATOM 699 C CA . TRP A 1 95 ? 6.801 -2.647 -17.904 1.00 83.00 95 TRP A CA 1
ATOM 700 C C . TRP A 1 95 ? 7.702 -3.623 -18.674 1.00 83.00 95 TRP A C 1
ATOM 702 O O . TRP A 1 95 ? 8.289 -3.256 -19.691 1.00 83.00 95 TRP A O 1
ATOM 712 N N . LYS A 1 96 ? 7.780 -4.886 -18.231 1.00 82.75 96 LYS A N 1
ATOM 713 C CA . LYS A 1 96 ? 8.589 -5.933 -18.883 1.00 82.75 96 LYS A CA 1
ATOM 714 C C . LYS A 1 96 ? 8.045 -6.355 -20.248 1.00 82.75 96 LYS A C 1
ATOM 716 O O . LYS A 1 96 ? 8.821 -6.808 -21.084 1.00 82.75 96 LYS A O 1
ATOM 721 N N . SER A 1 97 ? 6.736 -6.238 -20.468 1.00 83.94 97 SER A N 1
ATOM 722 C CA . SER A 1 97 ? 6.095 -6.599 -21.737 1.00 83.94 97 SER A CA 1
ATOM 723 C C . SER A 1 97 ? 6.304 -5.565 -22.844 1.00 83.94 97 SER A C 1
ATOM 725 O O . SER A 1 97 ? 6.088 -5.880 -24.015 1.00 83.94 97 SER A O 1
ATOM 727 N N . GLN A 1 98 ? 6.743 -4.346 -22.504 1.00 73.06 98 GLN A N 1
ATOM 728 C CA . GLN A 1 98 ? 6.988 -3.316 -23.505 1.00 73.06 98 GLN A CA 1
ATOM 729 C C . GLN A 1 98 ? 8.195 -3.708 -24.379 1.00 73.06 98 GLN A C 1
ATOM 731 O O . GLN A 1 98 ? 9.303 -3.863 -23.861 1.00 73.06 98 GLN A O 1
ATOM 736 N N . PRO A 1 99 ? 8.026 -3.829 -25.714 1.00 66.56 99 PRO A N 1
ATOM 737 C CA . PRO A 1 99 ? 9.095 -4.239 -26.633 1.00 66.56 99 PRO A CA 1
ATOM 738 C C . PRO A 1 99 ? 10.268 -3.244 -26.677 1.00 66.56 99 PRO A C 1
ATOM 740 O O . PRO A 1 99 ? 11.358 -3.581 -27.134 1.00 66.56 99 PRO A O 1
ATOM 743 N N . ASN A 1 100 ? 10.060 -2.027 -26.171 1.00 62.31 100 ASN A N 1
ATOM 744 C CA . ASN A 1 100 ? 11.077 -1.017 -25.928 1.00 62.31 100 ASN A CA 1
ATOM 745 C C . ASN A 1 100 ? 10.581 -0.138 -24.760 1.00 62.31 100 ASN A C 1
ATOM 747 O O . ASN A 1 100 ? 9.582 0.552 -24.960 1.00 62.31 100 ASN A O 1
ATOM 751 N N . PRO A 1 101 ? 11.204 -0.131 -23.564 1.00 56.19 101 PRO A N 1
ATOM 752 C CA . PRO A 1 101 ? 10.721 0.623 -22.393 1.00 56.19 101 PRO A CA 1
ATOM 753 C C . PRO A 1 101 ? 10.885 2.159 -22.528 1.00 56.19 101 PRO A C 1
ATOM 755 O O . PRO A 1 101 ? 11.040 2.878 -21.544 1.00 56.19 101 PRO A O 1
ATOM 758 N N . GLY A 1 102 ? 10.872 2.683 -23.756 1.00 52.50 102 GLY A N 1
ATOM 759 C CA . GLY A 1 102 ? 11.185 4.070 -24.081 1.00 52.50 102 GLY A CA 1
ATOM 760 C C . GLY A 1 102 ? 12.694 4.373 -24.081 1.00 52.50 102 GLY A C 1
ATOM 761 O O . GLY A 1 102 ? 13.513 3.513 -23.748 1.00 52.50 102 GLY A O 1
ATOM 762 N N . PRO A 1 103 ? 13.088 5.608 -24.449 1.00 55.66 103 PRO A N 1
ATOM 763 C CA . PRO A 1 103 ? 14.482 6.025 -24.674 1.00 55.66 103 PRO A CA 1
ATOM 764 C C . PRO A 1 103 ? 15.381 6.024 -23.420 1.00 55.66 103 PRO A C 1
ATOM 766 O O . PRO A 1 103 ? 16.528 6.451 -23.494 1.00 55.66 103 PRO A O 1
ATOM 769 N N . TYR A 1 104 ? 14.887 5.549 -22.275 1.00 52.81 104 TYR A N 1
ATOM 770 C CA . TYR A 1 104 ? 15.567 5.595 -20.978 1.00 52.81 104 TYR A CA 1
ATOM 771 C C . TYR A 1 104 ? 16.160 4.257 -20.533 1.00 52.81 104 TYR A C 1
ATOM 773 O O . TYR A 1 104 ? 16.587 4.140 -19.387 1.00 52.81 104 TYR A O 1
ATOM 781 N N . LYS A 1 105 ? 16.205 3.238 -21.401 1.00 51.69 105 LYS A N 1
ATOM 782 C CA . LYS A 1 105 ? 16.959 2.014 -21.103 1.00 51.69 105 LYS A CA 1
ATOM 783 C C . LYS A 1 105 ? 18.437 2.404 -20.937 1.00 51.69 105 LYS A C 1
ATOM 785 O O . LYS A 1 105 ? 19.024 2.845 -21.925 1.00 51.69 105 LYS A O 1
ATOM 790 N N . PRO A 1 106 ? 19.060 2.261 -19.749 1.00 51.31 106 PRO A N 1
ATOM 791 C CA . PRO A 1 106 ? 20.491 2.484 -19.622 1.00 51.31 106 PRO A CA 1
ATOM 792 C C . PRO A 1 106 ? 21.173 1.463 -20.527 1.00 51.31 106 PRO A C 1
ATOM 794 O O . PRO A 1 106 ? 20.989 0.252 -20.356 1.00 51.31 106 PRO A O 1
ATOM 797 N N . SER A 1 107 ? 21.882 1.941 -21.546 1.00 56.09 107 SER A N 1
ATOM 798 C CA . SER A 1 107 ? 22.786 1.103 -22.322 1.00 56.09 107 SER A CA 1
ATOM 799 C C . SER A 1 107 ? 23.776 0.482 -21.340 1.00 56.09 107 SER A C 1
ATOM 801 O O . SER A 1 107 ? 24.422 1.216 -20.592 1.00 56.09 107 SER A O 1
ATOM 803 N N . ARG A 1 108 ? 23.819 -0.854 -21.295 1.00 54.38 108 ARG A N 1
ATOM 804 C CA . ARG A 1 108 ? 24.892 -1.583 -20.611 1.00 54.38 108 ARG A CA 1
ATOM 805 C C . ARG A 1 108 ? 26.248 -1.177 -21.167 1.00 54.38 108 ARG A C 1
ATOM 807 O O . ARG A 1 108 ? 26.309 -0.944 -22.395 1.00 54.38 108 ARG A O 1
#

Foldseek 3Di:
DDDDDDDPPPPPPPPPPPVVVVVLVVLVVLLVVLLVLLVVLCVVCVVVVFHQDDPPDPDPNLVVLVVCNVVVNSVSSSVVSNVSSVRSVVSVVVCVPPPDNPPPDPDD

Sequence (108 aa):
MKKAHKIATAVTAATLFVGISAANAASMADYEKAKAAAMAEVKKVEAEGIAPWNPKAKKPILEHSDQLAEKGDFDGAIKYANYIASLQPIAVKEWKSQPNPGPYKPSR

pLDDT: mean 76.01, std 18.85, range [36.59, 94.31]

Radius of gyration: 24.22 Å; chains: 1; bounding box: 71×34×75 Å